Protein AF-A0A929EL21-F1 (afdb_monomer_lite)

Foldseek 3Di:
DAAAPPDKDQDDPVCCVVQQVVLVVPPPPDPCSHSVNCRVCRVVVVDIWHDHDPPDID

Secondary structure (DSSP, 8-state):
-PPBTT--EE--GGGHHHHHHHHHT-TT--TTSSHHHHHHTHHHHT-EE-EEETTEE-

Radius of gyration: 11.38 Å; chains: 1; bounding box: 28×24×21 Å

Structure (mmCIF, N/CA/C/O backbone):
data_AF-A0A929EL21-F1
#
_entry.id   AF-A0A929EL21-F1
#
loop_
_atom_site.group_PDB
_atom_site.id
_atom_site.type_symbol
_atom_site.label_atom_id
_atom_site.label_alt_id
_atom_site.label_comp_id
_atom_site.label_asym_id
_atom_site.label_entity_id
_atom_site.label_seq_id
_atom_site.pdbx_PDB_ins_code
_atom_site.Cartn_x
_atom_site.Cartn_y
_atom_site.Cartn_z
_atom_site.occupancy
_atom_site.B_iso_or_equiv
_atom_site.auth_seq_id
_atom_site.auth_comp_id
_atom_site.auth_asym_id
_atom_site.auth_atom_id
_atom_site.pdbx_PDB_model_num
ATOM 1 N N . MET A 1 1 ? -12.925 5.562 -1.579 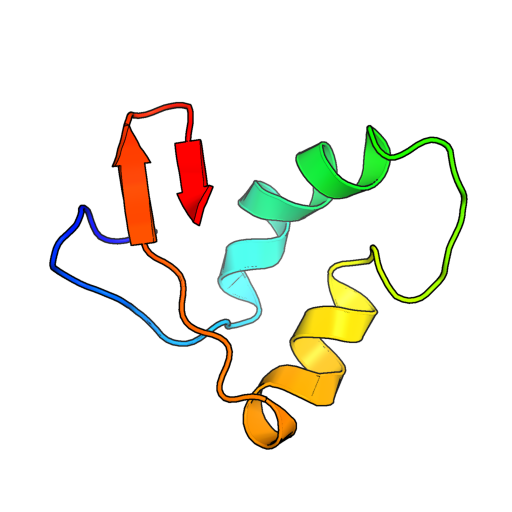1.00 80.38 1 MET A N 1
ATOM 2 C CA . MET A 1 1 ? -12.708 6.440 -0.408 1.00 80.38 1 MET A CA 1
ATOM 3 C C . MET A 1 1 ? -12.249 5.504 0.679 1.00 80.38 1 MET A C 1
ATOM 5 O O . MET A 1 1 ? -12.935 4.512 0.858 1.00 80.38 1 MET A O 1
ATOM 9 N N . ILE A 1 2 ? -11.107 5.767 1.318 1.00 89.56 2 ILE A N 1
ATOM 10 C CA . ILE A 1 2 ? -10.524 4.804 2.262 1.00 89.56 2 ILE A CA 1
ATOM 11 C C . ILE A 1 2 ? -11.428 4.711 3.501 1.00 89.56 2 ILE A C 1
ATOM 13 O O . ILE A 1 2 ? -11.756 5.765 4.059 1.00 89.56 2 ILE A O 1
ATOM 17 N N . PRO A 1 3 ? -11.868 3.502 3.897 1.00 93.44 3 PRO A N 1
ATOM 18 C CA . PRO A 1 3 ? -12.747 3.316 5.043 1.00 93.44 3 PRO A CA 1
ATOM 19 C C . PRO A 1 3 ? -12.031 3.683 6.345 1.00 93.44 3 PRO A C 1
ATOM 21 O O . PRO A 1 3 ? -10.804 3.649 6.422 1.00 93.44 3 PRO A O 1
ATOM 24 N N . THR A 1 4 ? -12.796 4.054 7.369 1.00 93.88 4 THR A N 1
ATOM 25 C CA . THR A 1 4 ? -12.247 4.363 8.695 1.00 93.88 4 THR A CA 1
ATOM 26 C C . THR A 1 4 ? -12.106 3.077 9.507 1.00 93.88 4 THR A C 1
ATOM 28 O O . THR A 1 4 ? -13.010 2.241 9.502 1.00 93.88 4 THR A O 1
ATOM 31 N N . TYR A 1 5 ? -11.005 2.941 10.248 1.00 91.38 5 TYR A N 1
ATOM 32 C CA . TYR A 1 5 ? -10.761 1.798 11.131 1.00 91.38 5 TYR A CA 1
ATOM 33 C C . TYR A 1 5 ? -11.976 1.550 12.050 1.00 91.38 5 TYR A C 1
ATOM 35 O O . TYR A 1 5 ? -12.497 2.511 12.628 1.00 91.38 5 TYR A O 1
ATOM 43 N N . PRO A 1 6 ? -12.433 0.293 12.226 1.00 93.94 6 PRO A N 1
ATOM 44 C CA . PRO A 1 6 ? -11.758 -0.970 11.896 1.00 93.94 6 PRO A CA 1
ATOM 45 C C . PRO A 1 6 ? -12.016 -1.521 10.487 1.00 93.94 6 PRO A C 1
ATOM 47 O O . PRO A 1 6 ? -11.554 -2.619 10.174 1.00 93.94 6 PRO A O 1
ATOM 50 N N . GLU A 1 7 ? -12.760 -0.809 9.645 1.00 96.06 7 GLU A N 1
ATOM 51 C CA . GLU A 1 7 ? -13.022 -1.260 8.281 1.00 96.06 7 GLU A CA 1
ATOM 52 C C . GLU A 1 7 ? -11.771 -1.118 7.408 1.00 96.06 7 GLU A C 1
ATOM 54 O O . GLU A 1 7 ? -11.005 -0.165 7.531 1.00 96.06 7 GLU A O 1
ATOM 59 N N . THR A 1 8 ? -11.565 -2.080 6.511 1.00 96.06 8 THR A N 1
ATOM 60 C CA . THR A 1 8 ? -10.428 -2.101 5.584 1.00 96.06 8 THR A CA 1
ATOM 61 C C . THR A 1 8 ? -10.923 -2.365 4.171 1.00 96.06 8 THR A C 1
ATOM 63 O O . THR A 1 8 ? -11.941 -3.030 3.971 1.00 96.06 8 THR A O 1
ATOM 66 N N . GLU A 1 9 ? -10.200 -1.863 3.175 1.00 95.50 9 GLU A N 1
ATOM 67 C CA . GLU A 1 9 ? -10.451 -2.199 1.774 1.00 95.50 9 GLU A CA 1
ATOM 68 C C . GLU A 1 9 ? -9.172 -2.627 1.058 1.00 95.50 9 GLU A C 1
ATOM 70 O O . GLU A 1 9 ? -8.072 -2.199 1.403 1.00 95.50 9 GLU A O 1
ATOM 75 N N . ALA A 1 10 ? -9.308 -3.474 0.039 1.00 95.44 10 ALA A N 1
ATOM 76 C CA . ALA A 1 10 ? -8.173 -3.909 -0.764 1.00 95.44 10 ALA A CA 1
ATOM 77 C C . ALA A 1 10 ? -7.616 -2.756 -1.611 1.00 95.44 10 ALA A C 1
ATOM 79 O O . ALA A 1 10 ? -8.374 -1.987 -2.209 1.00 95.44 10 ALA A O 1
ATOM 80 N N . LEU A 1 11 ? -6.286 -2.681 -1.729 1.00 93.94 11 LEU A N 1
ATOM 81 C CA . LEU A 1 11 ? -5.620 -1.691 -2.574 1.00 93.94 11 LEU A CA 1
ATOM 82 C C . LEU A 1 11 ? -6.098 -1.801 -4.033 1.00 93.94 11 LEU A C 1
ATOM 84 O O . LEU A 1 11 ? -6.038 -2.863 -4.658 1.00 93.94 11 LEU A O 1
ATOM 88 N N . HIS A 1 12 ? -6.508 -0.680 -4.619 1.00 93.62 12 HIS A N 1
ATOM 89 C CA . HIS A 1 12 ? -6.985 -0.608 -5.995 1.00 93.62 12 HIS A CA 1
ATOM 90 C C . HIS A 1 12 ? -6.525 0.678 -6.698 1.00 93.62 12 HIS A C 1
ATOM 92 O O . HIS A 1 12 ? -6.075 1.637 -6.072 1.00 93.62 12 HIS A O 1
ATOM 98 N N . VAL A 1 13 ? -6.695 0.749 -8.022 1.00 91.75 13 VAL A N 1
ATOM 99 C CA . VAL A 1 13 ? -6.189 1.871 -8.840 1.00 91.75 13 VAL A CA 1
ATOM 100 C C . VAL A 1 13 ? -6.747 3.238 -8.418 1.00 91.75 13 VAL A C 1
ATOM 102 O O . VAL A 1 13 ? -6.045 4.242 -8.504 1.00 91.75 13 VAL A O 1
ATOM 105 N N . GLY A 1 14 ? -7.971 3.279 -7.881 1.00 92.75 14 GLY A N 1
ATOM 106 C CA . GLY A 1 14 ? -8.600 4.503 -7.376 1.00 92.75 14 GLY A CA 1
ATOM 107 C C . GLY A 1 14 ? -7.906 5.131 -6.160 1.00 92.75 14 GLY A C 1
ATOM 108 O O . GLY A 1 14 ? -8.198 6.276 -5.834 1.00 92.75 14 GLY A O 1
ATOM 109 N N . HIS A 1 15 ? -6.972 4.432 -5.503 1.00 92.38 15 HIS A N 1
ATOM 110 C CA . HIS A 1 15 ? -6.190 4.981 -4.385 1.00 92.38 15 HIS A CA 1
ATOM 111 C C . HIS A 1 15 ? -4.995 5.810 -4.845 1.00 92.38 15 HIS A C 1
ATOM 113 O O . HIS A 1 15 ? -4.416 6.545 -4.049 1.00 92.38 15 HIS A O 1
ATOM 119 N N . ARG A 1 16 ? -4.639 5.734 -6.132 1.00 90.50 16 ARG A N 1
ATOM 120 C CA . ARG A 1 16 ? -3.489 6.441 -6.695 1.00 90.50 16 ARG A CA 1
ATOM 121 C C . ARG A 1 16 ? -3.485 7.945 -6.377 1.00 90.50 16 ARG A C 1
ATOM 123 O O . ARG A 1 16 ? -2.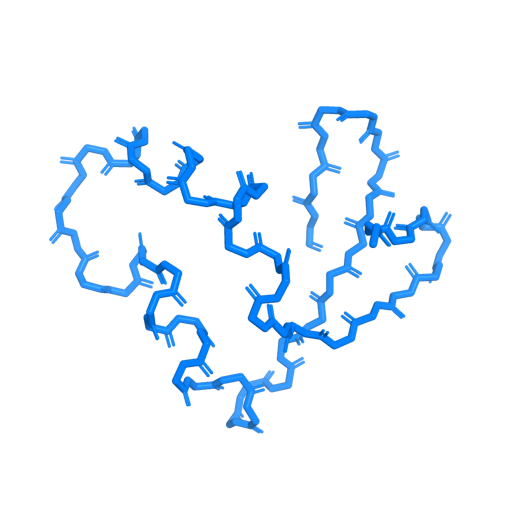473 8.398 -5.854 1.00 90.50 16 ARG A O 1
ATOM 130 N N . PRO A 1 17 ? -4.571 8.718 -6.592 1.00 90.81 17 PRO A N 1
ATOM 131 C CA . PRO A 1 17 ? -4.558 10.160 -6.326 1.00 90.81 17 PRO A CA 1
ATOM 132 C C . PRO A 1 17 ? -4.329 10.512 -4.850 1.00 90.81 17 PRO A C 1
ATOM 134 O O . PRO A 1 17 ? -3.849 11.600 -4.555 1.00 90.81 17 PRO A O 1
ATOM 137 N N . ILE A 1 18 ? -4.672 9.596 -3.939 1.00 89.19 18 ILE A N 1
ATOM 138 C CA . ILE A 1 18 ? -4.555 9.776 -2.488 1.00 89.19 18 ILE A CA 1
ATOM 139 C C . ILE A 1 18 ? -3.138 9.422 -2.019 1.00 89.19 18 ILE A C 1
ATOM 141 O O . ILE A 1 18 ? -2.559 10.145 -1.219 1.00 89.19 18 ILE A O 1
ATOM 145 N N . LEU A 1 19 ? -2.564 8.327 -2.530 1.00 88.19 19 LEU A N 1
ATOM 146 C CA . LEU A 1 19 ? -1.288 7.794 -2.042 1.00 88.19 19 LEU A CA 1
ATOM 147 C C . LEU A 1 19 ? -0.057 8.315 -2.803 1.00 88.19 19 LEU A C 1
ATOM 149 O O . LEU A 1 19 ? 1.033 8.402 -2.240 1.00 88.19 19 LEU A O 1
ATOM 153 N N . GLU A 1 20 ? -0.196 8.660 -4.087 1.00 84.75 20 GLU A N 1
ATOM 154 C CA . GLU A 1 20 ? 0.913 9.140 -4.928 1.00 84.75 20 GLU A CA 1
ATOM 155 C C . GLU A 1 20 ? 1.614 10.401 -4.377 1.00 84.75 20 GLU A C 1
ATOM 157 O O . GLU A 1 20 ? 2.844 10.454 -4.468 1.00 84.75 20 GLU A O 1
ATOM 162 N N . PRO A 1 21 ? 0.922 11.384 -3.760 1.00 86.62 21 PRO A N 1
ATOM 163 C CA . PRO A 1 21 ? 1.580 12.501 -3.076 1.00 86.62 21 PRO A CA 1
ATOM 164 C C . PRO A 1 21 ? 2.493 12.057 -1.923 1.00 86.62 21 PRO A C 1
ATOM 166 O O . PRO A 1 21 ? 3.629 12.520 -1.841 1.00 86.62 21 PRO A O 1
ATOM 169 N N . SER A 1 22 ? 2.042 11.118 -1.086 1.00 82.62 22 SER A N 1
ATOM 170 C CA . SER A 1 22 ? 2.806 10.606 0.060 1.00 82.62 22 SER A CA 1
ATOM 171 C C . SER A 1 22 ? 4.076 9.878 -0.380 1.00 82.62 22 SER A C 1
ATOM 173 O O . SER A 1 22 ? 5.140 10.076 0.201 1.00 82.62 22 SER A O 1
ATOM 175 N N . PHE A 1 23 ? 4.007 9.099 -1.465 1.00 81.50 23 PHE A N 1
ATOM 176 C CA . PHE A 1 23 ? 5.190 8.435 -2.025 1.00 81.50 23 PHE A CA 1
ATOM 177 C C . PHE A 1 23 ? 6.203 9.419 -2.617 1.00 81.50 23 PHE A C 1
ATOM 179 O O . PHE A 1 23 ? 7.404 9.195 -2.506 1.00 81.50 23 PHE A O 1
ATOM 186 N N . LYS A 1 24 ? 5.754 10.544 -3.189 1.00 77.62 24 LYS A N 1
ATOM 187 C CA . LYS A 1 24 ? 6.658 11.596 -3.689 1.00 77.62 24 LYS A CA 1
ATOM 188 C C . LYS A 1 24 ? 7.430 12.310 -2.577 1.00 77.62 24 LYS A C 1
ATOM 190 O O . LYS A 1 24 ? 8.482 12.876 -2.855 1.00 77.62 24 LYS A O 1
ATOM 195 N N . MET A 1 25 ? 6.937 12.280 -1.338 1.00 75.69 25 MET A N 1
ATOM 196 C CA . MET A 1 25 ? 7.658 12.821 -0.180 1.00 75.69 25 MET A CA 1
ATOM 197 C C . MET A 1 25 ? 8.801 11.907 0.288 1.00 75.69 25 MET A C 1
ATOM 199 O O . MET A 1 25 ? 9.685 12.358 1.017 1.00 75.69 25 MET A O 1
ATOM 203 N N . ILE A 1 26 ? 8.824 10.639 -0.138 1.00 75.94 26 ILE A N 1
ATOM 204 C CA . ILE A 1 26 ? 9.889 9.694 0.199 1.00 75.94 26 ILE A CA 1
ATOM 205 C C . ILE A 1 26 ? 11.089 9.965 -0.720 1.00 75.94 26 ILE A C 1
ATOM 207 O O . ILE A 1 26 ? 11.174 9.486 -1.848 1.00 75.94 26 ILE A O 1
ATOM 211 N N . LEU A 1 27 ? 12.043 10.745 -0.210 1.00 60.91 27 LEU A N 1
ATOM 212 C CA . LEU A 1 27 ? 13.239 11.228 -0.918 1.00 60.91 27 LEU A CA 1
ATOM 213 C C . LEU A 1 27 ? 14.214 10.139 -1.407 1.00 60.91 27 LEU A C 1
ATOM 215 O O . LEU A 1 27 ? 15.172 10.458 -2.106 1.00 60.91 27 LEU A O 1
ATOM 219 N N . CYS A 1 28 ? 14.003 8.864 -1.072 1.00 65.75 28 CYS A N 1
ATOM 220 C CA . CYS A 1 28 ? 14.991 7.819 -1.349 1.00 65.75 28 CYS A CA 1
ATOM 221 C C . CYS A 1 28 ? 14.958 7.233 -2.771 1.00 65.75 28 CYS A C 1
ATOM 223 O O . CYS A 1 28 ? 15.852 6.463 -3.100 1.00 65.75 28 CYS A O 1
ATOM 225 N N . GLY A 1 29 ? 13.979 7.552 -3.630 1.00 62.66 29 GLY A N 1
ATOM 226 C CA . GLY A 1 29 ? 13.945 7.027 -5.012 1.00 62.66 29 GLY A CA 1
ATOM 227 C C . GLY A 1 29 ? 13.915 5.491 -5.113 1.00 62.66 29 GLY A C 1
ATOM 228 O O . GLY A 1 29 ? 14.181 4.922 -6.171 1.00 62.66 29 GLY A O 1
ATOM 229 N N . ILE A 1 30 ? 13.609 4.814 -4.006 1.00 73.38 30 ILE A N 1
ATOM 230 C CA . ILE A 1 30 ? 13.546 3.360 -3.911 1.00 73.38 30 ILE A CA 1
ATOM 231 C C . ILE A 1 30 ? 12.282 2.899 -4.635 1.00 73.38 30 ILE A C 1
ATOM 233 O O . ILE A 1 30 ? 11.177 3.354 -4.332 1.00 73.38 30 ILE A O 1
ATOM 237 N N . SER A 1 31 ? 12.450 1.983 -5.590 1.00 71.94 31 SER A N 1
ATOM 238 C CA . SER A 1 31 ? 11.360 1.496 -6.447 1.00 71.94 31 SER A CA 1
ATOM 239 C C . SER A 1 31 ? 10.224 0.847 -5.649 1.00 71.94 31 SER A C 1
ATOM 241 O O . SER A 1 31 ? 9.068 0.919 -6.071 1.00 71.94 31 SER A O 1
ATOM 243 N N . GLU A 1 32 ? 10.523 0.285 -4.471 1.00 72.75 32 GLU A N 1
ATOM 244 C CA . GLU A 1 32 ? 9.521 -0.328 -3.598 1.00 72.75 32 GLU A CA 1
ATOM 245 C C . GLU A 1 32 ? 8.547 0.679 -2.965 1.00 72.75 32 GLU A C 1
ATOM 247 O O . GLU A 1 32 ? 7.395 0.325 -2.710 1.00 72.75 32 GLU A O 1
ATOM 252 N N . PHE A 1 33 ? 8.954 1.943 -2.792 1.00 79.62 33 PHE A N 1
ATOM 253 C CA . PHE A 1 33 ? 8.125 3.011 -2.217 1.00 79.62 33 PHE A CA 1
ATOM 254 C C . PHE A 1 33 ? 7.365 3.794 -3.287 1.00 79.62 33 PHE A C 1
ATOM 256 O O . PHE A 1 33 ? 7.329 5.023 -3.296 1.00 79.62 33 PHE A O 1
ATOM 263 N N . THR A 1 34 ? 6.747 3.068 -4.214 1.00 87.19 34 THR A N 1
ATOM 264 C CA . THR A 1 34 ? 5.912 3.652 -5.261 1.00 87.19 34 THR A CA 1
ATOM 265 C C . THR A 1 34 ? 4.532 3.014 -5.260 1.00 87.19 34 THR A C 1
ATOM 267 O O . THR A 1 34 ? 4.374 1.821 -4.993 1.00 87.19 34 THR A O 1
ATOM 270 N N . PHE A 1 35 ? 3.516 3.795 -5.640 1.00 89.94 35 PHE A N 1
ATOM 271 C CA . PHE A 1 35 ? 2.167 3.262 -5.839 1.00 89.94 3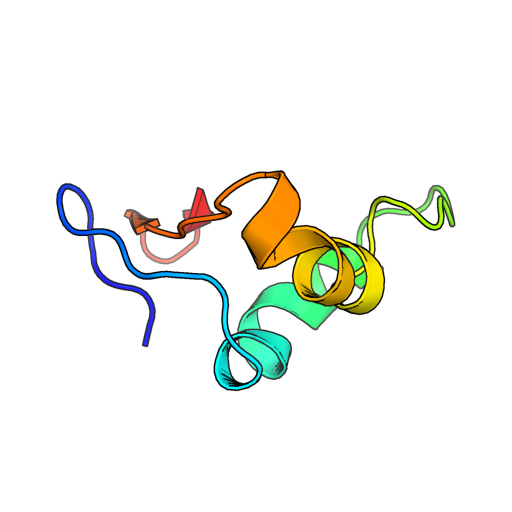5 PHE A CA 1
ATOM 272 C C . PHE A 1 35 ? 2.165 2.112 -6.854 1.00 89.94 35 PHE A C 1
ATOM 274 O O . PHE A 1 35 ? 1.469 1.120 -6.665 1.00 89.94 35 PHE A O 1
ATOM 281 N N . ALA A 1 36 ? 2.961 2.233 -7.921 1.00 90.44 36 ALA A N 1
ATOM 282 C CA . ALA A 1 36 ? 3.076 1.207 -8.950 1.00 90.44 36 ALA A CA 1
ATOM 283 C C . ALA A 1 36 ? 3.563 -0.126 -8.369 1.00 90.44 36 ALA A C 1
ATOM 285 O O . ALA A 1 36 ? 2.975 -1.160 -8.675 1.00 90.44 36 ALA A O 1
ATOM 286 N N . ASN A 1 37 ? 4.574 -0.095 -7.498 1.00 90.50 37 ASN A N 1
ATOM 287 C CA . ASN A 1 37 ? 5.080 -1.290 -6.838 1.00 90.50 37 ASN A CA 1
ATOM 288 C C . ASN A 1 37 ? 4.019 -1.934 -5.936 1.00 90.50 37 ASN A C 1
ATOM 290 O O . ASN A 1 37 ? 3.686 -3.104 -6.118 1.00 90.50 37 ASN A O 1
ATOM 294 N N . LEU A 1 38 ? 3.413 -1.160 -5.028 1.00 90.31 38 LEU A N 1
ATOM 295 C CA . LEU A 1 38 ? 2.366 -1.683 -4.144 1.00 90.31 38 LEU A CA 1
ATOM 296 C C . LEU A 1 38 ? 1.183 -2.243 -4.935 1.00 90.31 38 LEU A C 1
ATOM 298 O O . LEU A 1 38 ? 0.686 -3.325 -4.636 1.00 90.31 38 LEU A O 1
ATOM 302 N N . PHE A 1 39 ? 0.755 -1.544 -5.987 1.00 91.50 39 PHE A N 1
ATOM 303 C CA . PHE A 1 39 ? -0.328 -2.008 -6.839 1.00 91.50 39 PHE A CA 1
ATOM 304 C C . PHE A 1 39 ? 0.044 -3.299 -7.575 1.00 91.50 39 PHE A C 1
ATOM 306 O O . PHE A 1 39 ? -0.783 -4.208 -7.643 1.00 91.50 39 PHE A O 1
ATOM 313 N N . LEU A 1 40 ? 1.264 -3.419 -8.105 1.00 93.38 40 LEU A N 1
ATOM 314 C CA . LEU A 1 40 ? 1.716 -4.614 -8.821 1.00 93.38 40 LEU A CA 1
ATOM 315 C C . LEU A 1 40 ? 1.719 -5.849 -7.910 1.00 93.38 40 LEU A C 1
ATOM 317 O O . LEU A 1 40 ? 1.232 -6.904 -8.313 1.00 93.38 40 LEU A O 1
ATOM 321 N N . PHE A 1 41 ? 2.181 -5.694 -6.669 1.00 92.75 41 PHE A N 1
ATOM 322 C CA . PHE A 1 41 ? 2.304 -6.786 -5.700 1.00 92.75 41 PHE A CA 1
ATOM 323 C C . PHE A 1 41 ? 1.113 -6.917 -4.736 1.00 92.75 41 PHE A C 1
ATOM 325 O O . PHE A 1 41 ? 1.162 -7.713 -3.797 1.00 92.75 41 PHE A O 1
ATOM 332 N N . ARG A 1 42 ? 0.011 -6.195 -4.982 1.00 94.31 42 ARG A N 1
ATOM 333 C CA . ARG A 1 42 ? -1.158 -6.139 -4.082 1.00 94.31 42 ARG A CA 1
ATOM 334 C C . ARG A 1 42 ? -1.767 -7.490 -3.737 1.00 94.31 42 ARG A C 1
ATOM 336 O O . ARG A 1 42 ? -2.180 -7.686 -2.603 1.00 94.31 42 ARG A O 1
ATOM 343 N N . HIS A 1 43 ? -1.783 -8.420 -4.687 1.00 93.56 43 HIS A N 1
ATOM 344 C CA . HIS A 1 43 ? -2.319 -9.768 -4.478 1.00 93.56 43 HIS A CA 1
ATOM 345 C C . HIS A 1 43 ? -1.307 -10.700 -3.814 1.00 93.56 43 HIS A C 1
ATOM 347 O O . HIS A 1 43 ? -1.690 -11.609 -3.091 1.00 93.56 43 HIS A O 1
ATOM 353 N N . THR A 1 44 ? -0.012 -10.461 -4.025 1.00 95.44 44 THR A N 1
ATOM 354 C CA . THR A 1 44 ? 1.063 -11.248 -3.407 1.00 95.44 44 THR A CA 1
ATOM 355 C C . THR A 1 44 ? 1.151 -10.982 -1.907 1.00 95.44 44 THR A C 1
ATOM 357 O O . THR A 1 44 ? 1.356 -11.908 -1.128 1.00 95.44 44 THR A O 1
ATOM 360 N N . HIS A 1 45 ? 0.9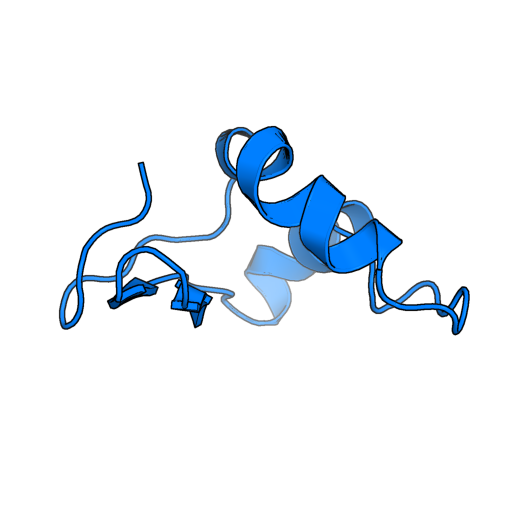77 -9.722 -1.498 1.00 92.00 45 HIS A N 1
ATOM 361 C CA . HIS A 1 45 ? 1.078 -9.302 -0.097 1.00 92.00 45 HIS A CA 1
ATOM 362 C C . HIS A 1 45 ? -0.273 -9.015 0.570 1.00 92.00 45 HIS A C 1
ATOM 364 O O . HIS A 1 45 ? -0.292 -8.695 1.753 1.00 92.00 45 HIS A O 1
ATOM 370 N N . ASN A 1 46 ? -1.389 -9.151 -0.157 1.00 92.94 46 ASN A N 1
ATOM 371 C CA . ASN A 1 46 ? -2.743 -8.834 0.313 1.00 92.94 46 ASN A CA 1
ATOM 372 C C . ASN A 1 46 ? -2.835 -7.442 0.956 1.00 92.94 46 ASN A C 1
ATOM 374 O O . ASN A 1 46 ? -3.333 -7.294 2.071 1.00 92.94 46 ASN A O 1
ATOM 378 N N . TYR A 1 47 ? -2.330 -6.420 0.256 1.00 93.06 47 TYR A N 1
ATOM 379 C CA . TYR A 1 47 ? -2.372 -5.050 0.763 1.00 93.06 47 TYR A CA 1
ATOM 380 C C . TYR A 1 47 ? -3.817 -4.589 0.966 1.00 93.06 47 TYR A C 1
ATOM 382 O O . TYR A 1 47 ? -4.620 -4.556 0.025 1.00 93.06 47 TYR A O 1
ATOM 390 N N . VAL A 1 48 ? -4.105 -4.179 2.197 1.00 94.38 48 VAL A N 1
ATOM 391 C CA . VAL A 1 48 ? -5.347 -3.531 2.609 1.00 94.38 48 VAL A CA 1
ATOM 392 C C . VAL A 1 48 ? -5.036 -2.143 3.146 1.00 94.38 48 VAL A C 1
ATOM 394 O O . VAL A 1 48 ? -3.923 -1.898 3.600 1.00 94.38 48 VAL A O 1
ATOM 397 N N . LEU A 1 49 ? -6.013 -1.249 3.065 1.00 94.12 49 LEU A N 1
ATOM 398 C CA . LEU A 1 49 ? -5.914 0.122 3.542 1.00 9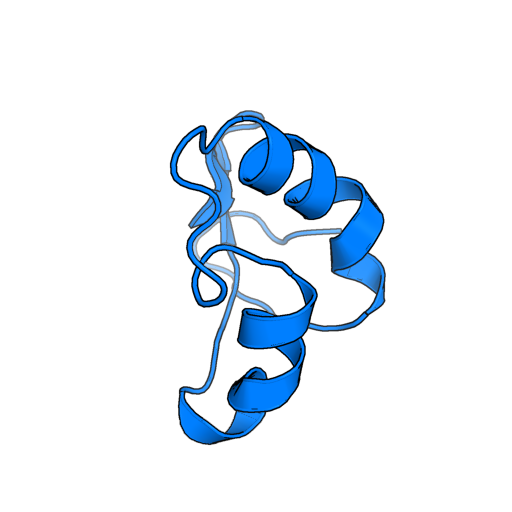4.12 49 LEU A CA 1
ATOM 399 C C . LEU A 1 49 ? -7.034 0.423 4.529 1.00 94.12 49 LEU A C 1
ATOM 401 O O . LEU A 1 49 ? -8.182 0.021 4.321 1.00 94.12 49 LEU A O 1
ATOM 405 N N . THR A 1 50 ? -6.702 1.200 5.552 1.00 95.31 50 THR A N 1
ATOM 406 C CA . THR A 1 50 ? -7.650 1.816 6.480 1.00 95.31 50 THR A CA 1
ATOM 407 C C . THR A 1 50 ? -7.207 3.230 6.824 1.00 95.31 50 THR A C 1
ATOM 409 O O . THR A 1 50 ? -6.022 3.556 6.858 1.00 95.31 50 THR A O 1
ATOM 412 N N . LYS A 1 51 ? -8.170 4.090 7.127 1.00 94.62 51 LYS A N 1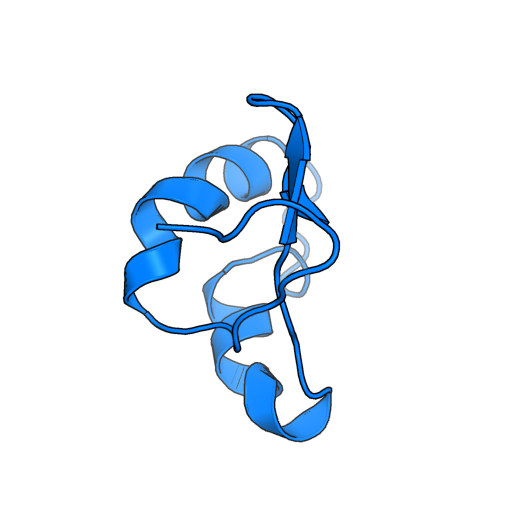
ATOM 413 C CA . LYS A 1 51 ? -7.937 5.434 7.637 1.00 94.62 51 LYS A CA 1
ATOM 414 C C . LYS A 1 51 ? -8.057 5.419 9.160 1.00 94.62 51 LYS A C 1
ATOM 416 O O . LYS A 1 51 ? -9.094 5.022 9.687 1.00 94.62 51 LYS A O 1
ATOM 421 N N . LEU A 1 52 ? -7.013 5.839 9.874 1.00 92.50 52 LEU A N 1
ATOM 422 C CA . LEU A 1 52 ? -7.041 5.947 11.340 1.00 92.50 52 LEU A CA 1
ATOM 423 C C . LEU A 1 52 ? -7.484 7.346 11.790 1.00 92.50 52 LEU A C 1
ATOM 425 O O . LEU A 1 52 ? -8.274 7.485 12.719 1.00 92.50 52 LEU A O 1
ATOM 429 N N . THR A 1 53 ? -7.010 8.376 11.092 1.00 88.25 53 THR A N 1
ATOM 430 C CA . THR A 1 53 ? -7.429 9.781 11.222 1.00 88.25 53 THR A CA 1
ATOM 431 C C . THR A 1 53 ? -7.442 10.418 9.832 1.00 88.25 53 THR A C 1
ATOM 433 O O . THR A 1 53 ? -6.977 9.802 8.876 1.00 88.25 53 THR A O 1
ATOM 436 N N . ASP A 1 54 ? -7.965 11.637 9.678 1.00 83.81 54 ASP A N 1
ATOM 437 C CA . ASP A 1 54 ? -8.038 12.290 8.359 1.00 83.81 54 ASP A CA 1
ATOM 438 C C . ASP A 1 54 ? -6.681 12.410 7.642 1.00 83.81 54 ASP A C 1
ATOM 440 O O . ASP A 1 54 ? -6.643 12.348 6.414 1.00 83.81 54 ASP A O 1
ATOM 444 N N . ASP A 1 55 ? -5.585 12.460 8.403 1.00 84.19 55 ASP A N 1
ATOM 445 C CA . ASP A 1 55 ? -4.219 12.599 7.891 1.00 84.19 55 ASP A CA 1
ATOM 446 C C . ASP A 1 55 ? -3.395 11.297 7.936 1.00 84.19 55 ASP A C 1
ATOM 448 O O . ASP A 1 55 ? -2.235 11.290 7.520 1.00 84.19 55 ASP A O 1
ATOM 452 N N . LEU A 1 56 ? -3.956 10.193 8.452 1.00 87.00 56 LEU A N 1
ATOM 453 C CA . LEU A 1 56 ? -3.225 8.939 8.653 1.00 87.00 56 LEU A CA 1
ATOM 454 C C . LEU A 1 56 ? -3.932 7.749 8.001 1.00 87.00 56 LEU A C 1
ATOM 456 O O . LEU A 1 56 ? -4.997 7.307 8.442 1.00 87.00 56 LEU A O 1
ATOM 460 N N . ILE A 1 57 ? -3.268 7.195 6.988 1.00 89.56 57 ILE A N 1
ATOM 461 C CA . ILE A 1 57 ? -3.638 5.959 6.294 1.00 89.56 57 ILE A CA 1
ATOM 462 C C . ILE A 1 57 ? -2.613 4.885 6.660 1.00 89.56 57 ILE A C 1
ATOM 464 O O . ILE A 1 57 ? -1.411 5.165 6.669 1.00 89.56 57 ILE A O 1
ATOM 468 N N . ILE A 1 58 ? -3.100 3.680 6.956 1.00 86.62 58 ILE A N 1
ATOM 469 C CA . ILE A 1 58 ? -2.307 2.490 7.293 1.00 86.62 58 ILE A CA 1
ATOM 470 C C . ILE A 1 58 ? -2.647 1.380 6.306 1.00 86.62 58 ILE A C 1
ATOM 472 O O . ILE A 1 58 ? -3.857 1.212 6.016 1.00 86.62 58 ILE A O 1
#

pLDDT: mean 87.56, std 8.49, range [60.91, 96.06]

Sequence (58 aa):
MIPTYPETEALHVGHRPILEPSFKMILCGISEFTFANLFLFRHTHNYVLTKLTDDLII